Protein AF-A0A2P6W119-F1 (afdb_monomer_lite)

Radius of gyration: 15.21 Å; chains: 1; bounding box: 34×23×49 Å

Sequence (95 aa):
MSEHSLDEFDRKAKKFLENGNKQRLRNILREFALCEGYDNGMELDNPERIINLAGVNVEDIEDFTEYQVAKNMVKDRIKNEKRKEKKGVFQFLRS

Secondary structure (DSSP, 8-state):
-------HHHHHHHHHHHTT-HHHHHHHHHHHHHHHHHHTT---S-HHHHHHHTT--GGG--SHHHHHHHHHHHHHHHHHHHHHHHHHHHHHTT-

Structure (mmCIF, N/CA/C/O backbone):
data_AF-A0A2P6W119-F1
#
_entry.id   AF-A0A2P6W119-F1
#
loop_
_atom_site.group_PDB
_atom_site.id
_atom_site.type_symbol
_atom_site.label_atom_id
_atom_site.label_alt_id
_atom_site.label_comp_id
_atom_site.label_asym_id
_atom_site.label_entity_id
_atom_site.label_seq_id
_atom_site.pdbx_PDB_ins_code
_atom_site.Cartn_x
_atom_site.Cartn_y
_atom_site.Cartn_z
_atom_site.occupancy
_atom_site.B_iso_or_equiv
_atom_site.auth_seq_id
_atom_site.auth_comp_id
_atom_site.auth_asym_id
_atom_site.auth_atom_id
_atom_site.pdbx_PDB_model_num
ATOM 1 N N . MET A 1 1 ? 11.704 -4.329 22.280 1.00 37.81 1 MET A N 1
ATOM 2 C CA . MET A 1 1 ? 10.920 -4.555 21.050 1.00 37.81 1 MET A CA 1
ATOM 3 C C . MET A 1 1 ? 10.739 -3.196 20.415 1.00 37.81 1 MET A C 1
ATOM 5 O O . MET A 1 1 ? 10.133 -2.344 21.046 1.00 37.81 1 MET A O 1
ATOM 9 N N . SER A 1 2 ? 11.424 -2.938 19.303 1.00 37.19 2 SER A N 1
ATOM 10 C CA . SER A 1 2 ? 11.481 -1.609 18.690 1.00 37.19 2 SER A CA 1
ATOM 11 C C . SER A 1 2 ? 10.085 -1.175 18.269 1.00 37.19 2 SER A C 1
ATOM 13 O O . SER A 1 2 ? 9.431 -1.898 17.519 1.00 37.19 2 SER A O 1
ATOM 15 N N . GLU A 1 3 ? 9.646 -0.011 18.746 1.00 41.72 3 GLU A N 1
ATOM 16 C CA . GLU A 1 3 ? 8.525 0.718 18.166 1.00 41.72 3 GLU A CA 1
ATOM 17 C C . GLU A 1 3 ? 8.763 0.802 16.655 1.00 41.72 3 GLU A C 1
ATOM 19 O O . GLU A 1 3 ? 9.638 1.529 16.184 1.00 41.72 3 GLU A O 1
ATOM 24 N N . HIS A 1 4 ? 8.022 0.009 15.882 1.00 49.75 4 HIS A N 1
ATOM 25 C CA . HIS A 1 4 ? 7.860 0.263 14.463 1.00 49.75 4 HIS A CA 1
ATOM 26 C C . HIS A 1 4 ? 7.166 1.621 14.370 1.00 49.75 4 HIS A C 1
ATOM 28 O O . HIS A 1 4 ? 5.948 1.715 14.502 1.00 49.75 4 HIS A O 1
ATOM 34 N N . SER A 1 5 ? 7.963 2.686 14.262 1.00 63.53 5 SER A N 1
ATOM 35 C CA . SER A 1 5 ? 7.478 4.047 14.069 1.00 63.53 5 SER A CA 1
ATOM 36 C C . SER A 1 5 ? 6.528 4.024 12.883 1.00 63.53 5 SER A C 1
ATOM 38 O O . SER A 1 5 ? 6.980 3.843 11.754 1.00 63.53 5 SER A O 1
ATOM 40 N N . LEU A 1 6 ? 5.231 4.207 13.152 1.00 73.56 6 LEU A N 1
ATOM 41 C CA . LEU A 1 6 ? 4.214 4.413 12.125 1.00 73.56 6 LEU A CA 1
ATOM 42 C C . LEU A 1 6 ? 4.755 5.449 11.146 1.00 73.56 6 LEU A C 1
ATOM 44 O O . LEU A 1 6 ? 5.110 6.561 11.569 1.00 73.56 6 LEU A O 1
ATOM 48 N N . ASP A 1 7 ? 4.849 5.079 9.873 1.00 83.88 7 ASP A N 1
ATOM 49 C CA . ASP A 1 7 ? 5.254 6.036 8.857 1.00 83.88 7 ASP A CA 1
ATOM 50 C C . ASP A 1 7 ? 4.138 7.054 8.600 1.00 83.88 7 ASP A C 1
ATOM 52 O O . ASP A 1 7 ? 3.049 7.005 9.181 1.00 83.88 7 ASP A O 1
ATOM 56 N N . GLU A 1 8 ? 4.432 8.056 7.778 1.00 88.00 8 GLU A N 1
ATOM 57 C CA . GLU A 1 8 ? 3.494 9.145 7.528 1.00 88.00 8 GLU A CA 1
ATOM 58 C C . GLU A 1 8 ? 2.155 8.637 6.963 1.00 88.00 8 GLU A C 1
ATOM 60 O O . GLU A 1 8 ? 1.093 9.143 7.341 1.00 88.00 8 GLU A O 1
ATOM 65 N N . PHE A 1 9 ? 2.189 7.597 6.125 1.00 91.50 9 PHE A N 1
ATOM 66 C CA . PHE A 1 9 ? 0.995 6.987 5.546 1.00 91.50 9 PHE A CA 1
ATOM 67 C C . PHE A 1 9 ? 0.186 6.238 6.604 1.00 91.50 9 PHE A C 1
ATOM 69 O O . PHE A 1 9 ? -1.032 6.390 6.655 1.00 91.50 9 PHE A O 1
ATOM 76 N N . ASP A 1 10 ? 0.851 5.498 7.492 1.00 90.69 10 ASP A N 1
ATOM 77 C CA . ASP A 1 10 ? 0.202 4.795 8.601 1.00 90.69 10 ASP A CA 1
ATOM 78 C C . ASP A 1 10 ? -0.500 5.764 9.560 1.00 90.69 10 ASP A C 1
ATOM 80 O O . ASP A 1 10 ? -1.652 5.551 9.945 1.00 90.69 10 ASP A O 1
ATOM 84 N N . ARG A 1 11 ? 0.155 6.880 9.906 1.00 91.06 11 ARG A N 1
ATOM 85 C CA . ARG A 1 11 ? -0.436 7.914 10.775 1.00 91.06 11 ARG A CA 1
ATOM 86 C C . ARG A 1 11 ? -1.657 8.563 10.131 1.00 91.06 11 ARG A C 1
ATOM 88 O O . ARG A 1 11 ? -2.671 8.763 10.802 1.00 91.06 11 ARG A O 1
ATOM 95 N N . LYS A 1 12 ? -1.573 8.886 8.836 1.00 91.00 12 LYS A N 1
ATOM 96 C CA . LYS A 1 12 ? -2.700 9.446 8.078 1.00 91.00 12 LYS A CA 1
ATOM 97 C C . LYS A 1 12 ? -3.855 8.447 8.020 1.00 91.00 12 LYS A C 1
ATOM 99 O O . LYS A 1 12 ? -4.977 8.815 8.357 1.00 91.00 12 LYS A O 1
ATOM 104 N N . ALA A 1 13 ? -3.586 7.196 7.655 1.00 90.44 13 ALA A N 1
ATOM 105 C CA . ALA A 1 13 ? -4.608 6.166 7.513 1.00 90.44 13 ALA A CA 1
ATOM 106 C C . ALA A 1 13 ? -5.348 5.908 8.824 1.00 90.44 13 ALA A C 1
ATOM 108 O O . ALA A 1 13 ? -6.578 5.931 8.836 1.00 90.44 13 ALA A O 1
ATOM 109 N N . LYS A 1 14 ? -4.613 5.781 9.936 1.00 91.25 14 LYS A N 1
ATOM 110 C CA . LYS A 1 14 ? -5.204 5.630 11.269 1.00 91.25 14 LYS A CA 1
ATOM 111 C C . LYS A 1 14 ? -6.186 6.762 11.583 1.00 91.25 14 LYS A C 1
ATOM 113 O O . LYS A 1 14 ? -7.327 6.502 11.948 1.00 91.25 14 LYS A O 1
ATOM 118 N N . LYS A 1 15 ? -5.788 8.013 11.331 1.00 90.75 15 LYS A N 1
ATOM 119 C CA . LYS A 1 15 ? -6.656 9.179 11.538 1.00 90.75 15 LYS A CA 1
ATOM 120 C C . LYS A 1 15 ? -7.910 9.145 10.657 1.00 90.75 15 LYS A C 1
ATOM 122 O O . LYS A 1 15 ? -8.972 9.566 11.102 1.00 90.75 15 LYS A O 1
ATOM 127 N N . PHE A 1 16 ? -7.826 8.703 9.403 1.00 88.56 16 PHE A N 1
ATOM 128 C CA . PHE A 1 16 ? -9.005 8.665 8.527 1.00 88.56 16 PHE A CA 1
ATOM 129 C C . PHE A 1 16 ? -9.950 7.506 8.833 1.00 88.56 16 PHE A C 1
ATOM 131 O O . PHE A 1 16 ? -11.159 7.697 8.710 1.00 88.56 16 PHE A O 1
ATOM 138 N N . LEU A 1 17 ? -9.423 6.364 9.278 1.00 88.00 17 LEU A N 1
ATOM 139 C CA . LEU A 1 17 ? -10.218 5.243 9.783 1.00 88.00 17 LEU A CA 1
ATOM 140 C C . LEU A 1 17 ? -11.014 5.651 11.024 1.00 88.00 17 LEU A C 1
ATOM 142 O O . LEU A 1 17 ? -12.225 5.462 11.056 1.00 88.00 17 LEU A O 1
ATOM 146 N N . GLU A 1 18 ? -10.370 6.323 11.983 1.00 88.00 18 GLU A N 1
ATOM 147 C CA . GLU A 1 18 ? -11.035 6.860 13.181 1.00 88.00 18 GLU A CA 1
ATOM 148 C C . GLU A 1 18 ? -12.151 7.868 12.842 1.00 88.00 18 GLU A C 1
ATOM 150 O O . GLU A 1 18 ? -13.121 7.997 13.583 1.00 88.00 18 GLU A O 1
ATOM 155 N N . ASN A 1 19 ? -12.047 8.556 11.700 1.00 85.94 19 ASN A N 1
ATOM 156 C CA . ASN A 1 19 ? -13.042 9.520 11.218 1.00 85.94 19 ASN A CA 1
ATOM 157 C C . ASN A 1 19 ? -14.045 8.930 10.202 1.00 85.94 19 ASN A C 1
ATOM 159 O O . ASN A 1 19 ? -14.830 9.683 9.625 1.00 85.94 19 ASN A O 1
ATOM 163 N N . GLY A 1 20 ? -13.999 7.621 9.920 1.00 80.50 20 GLY A N 1
ATOM 164 C CA . GLY A 1 20 ? -14.891 6.950 8.964 1.00 80.50 20 GLY A CA 1
ATOM 165 C C . GLY A 1 20 ? -14.726 7.382 7.498 1.00 80.50 20 GLY A C 1
ATOM 166 O O . GLY A 1 20 ? -15.606 7.144 6.672 1.00 80.50 20 GLY A O 1
ATOM 167 N N . ASN A 1 21 ? -13.616 8.034 7.135 1.00 81.38 21 ASN A N 1
ATOM 168 C CA . ASN A 1 21 ? -13.431 8.620 5.805 1.00 81.38 21 ASN A CA 1
ATOM 169 C C . ASN A 1 21 ? -12.715 7.657 4.842 1.00 81.38 21 ASN A C 1
ATOM 171 O O . ASN A 1 21 ? -11.544 7.846 4.494 1.00 81.38 21 ASN A O 1
ATOM 175 N N . LYS A 1 22 ? -13.440 6.628 4.383 1.00 76.31 22 LYS A N 1
ATOM 176 C CA . LYS A 1 22 ? -12.904 5.576 3.497 1.00 76.31 22 LYS A CA 1
ATOM 177 C C . LYS A 1 22 ? -12.356 6.104 2.164 1.00 76.31 22 LYS A C 1
ATOM 179 O O . LYS A 1 22 ? -11.364 5.593 1.650 1.00 76.31 22 LYS A O 1
ATOM 184 N N . GLN A 1 23 ? -12.923 7.185 1.625 1.00 80.88 23 GLN A N 1
ATOM 185 C CA . GLN A 1 23 ? -12.446 7.780 0.370 1.00 80.88 23 GLN A CA 1
ATOM 186 C C . GLN A 1 23 ? -11.009 8.315 0.488 1.00 80.88 23 GLN A C 1
ATOM 188 O O . GLN A 1 23 ? -10.232 8.258 -0.466 1.00 80.88 23 GLN A O 1
ATOM 193 N N . ARG A 1 24 ? -10.620 8.798 1.674 1.00 87.94 24 ARG A N 1
ATOM 194 C CA . ARG A 1 24 ? -9.257 9.277 1.934 1.00 87.94 24 ARG A CA 1
ATOM 195 C C . ARG A 1 24 ? -8.247 8.138 2.065 1.00 87.94 24 ARG A C 1
ATOM 197 O O . ARG A 1 24 ? -7.096 8.345 1.693 1.00 87.94 24 ARG A O 1
ATOM 204 N N . LEU A 1 25 ? -8.665 6.942 2.493 1.00 89.31 25 LEU A N 1
ATOM 205 C CA . LEU A 1 25 ? -7.786 5.763 2.531 1.00 89.31 25 LEU A CA 1
ATOM 206 C C . LEU A 1 25 ? -7.310 5.361 1.139 1.00 89.31 25 LEU A C 1
ATOM 208 O O . LEU A 1 25 ? -6.135 5.041 0.963 1.00 89.31 25 LEU A O 1
ATOM 212 N N . ARG A 1 26 ? -8.189 5.460 0.133 1.00 90.25 26 ARG A N 1
ATOM 213 C CA . ARG A 1 26 ? -7.820 5.177 -1.261 1.00 90.25 26 ARG A CA 1
ATOM 214 C C . ARG A 1 26 ? -6.717 6.111 -1.735 1.00 90.25 26 ARG A C 1
ATOM 216 O O . ARG A 1 26 ? -5.727 5.654 -2.296 1.00 90.25 26 ARG A O 1
ATOM 223 N N . ASN A 1 27 ? -6.845 7.404 -1.451 1.00 92.12 27 ASN A N 1
ATOM 224 C CA . ASN A 1 27 ? -5.826 8.383 -1.826 1.00 92.12 27 ASN A CA 1
ATOM 225 C C . ASN A 1 27 ? -4.485 8.102 -1.140 1.00 92.12 27 ASN A C 1
ATOM 227 O O . ASN A 1 27 ? -3.451 8.169 -1.794 1.00 92.12 27 ASN A O 1
ATOM 231 N N . ILE A 1 28 ? -4.500 7.703 0.133 1.00 92.94 28 ILE A N 1
ATOM 232 C CA . ILE A 1 28 ? -3.276 7.362 0.868 1.00 92.94 28 ILE A CA 1
ATOM 233 C C . ILE A 1 28 ? -2.575 6.151 0.263 1.00 92.94 28 ILE A C 1
ATOM 235 O O . ILE A 1 28 ? -1.366 6.196 0.061 1.00 92.94 28 ILE A O 1
ATOM 239 N N . LEU A 1 29 ? -3.312 5.084 -0.057 1.00 92.38 29 LEU A N 1
ATOM 240 C CA . LEU A 1 29 ? -2.719 3.906 -0.694 1.00 92.38 29 LEU A CA 1
ATOM 241 C C . LEU A 1 29 ? -2.152 4.232 -2.079 1.00 92.38 29 LEU A C 1
ATOM 243 O O . LEU A 1 29 ? -1.109 3.693 -2.446 1.00 92.38 29 LEU A O 1
ATOM 247 N N . ARG A 1 30 ? -2.789 5.137 -2.832 1.00 94.38 30 ARG A N 1
ATOM 248 C CA . ARG A 1 30 ? -2.262 5.621 -4.117 1.00 94.38 30 ARG A CA 1
ATOM 249 C C . ARG A 1 30 ? -0.972 6.412 -3.946 1.00 94.38 30 ARG A C 1
ATOM 251 O O . ARG A 1 30 ? -0.019 6.148 -4.670 1.00 94.38 30 ARG A O 1
ATOM 258 N N . GLU A 1 31 ? -0.935 7.354 -3.005 1.00 94.19 31 GLU A N 1
ATOM 259 C CA . GLU A 1 31 ? 0.273 8.127 -2.687 1.00 94.19 31 GLU A CA 1
ATOM 260 C C . GLU A 1 31 ? 1.409 7.199 -2.240 1.00 94.19 31 GLU A C 1
ATOM 262 O O . GLU A 1 31 ? 2.519 7.289 -2.758 1.00 94.19 31 GLU A O 1
ATOM 267 N N . PHE A 1 32 ? 1.111 6.243 -1.357 1.00 95.00 32 PHE A N 1
ATOM 268 C CA . PHE A 1 32 ? 2.067 5.228 -0.923 1.00 95.00 32 PHE A CA 1
ATOM 269 C C . PHE A 1 32 ? 2.607 4.408 -2.100 1.00 95.00 32 PHE A C 1
ATOM 271 O O . PHE A 1 32 ? 3.818 4.229 -2.217 1.00 95.00 32 PHE A O 1
ATOM 278 N N . ALA A 1 33 ? 1.729 3.936 -2.991 1.00 94.44 33 ALA A N 1
ATOM 279 C CA . ALA A 1 33 ? 2.137 3.169 -4.161 1.00 94.44 33 ALA A CA 1
ATOM 280 C C . ALA A 1 33 ? 3.073 3.979 -5.070 1.00 94.44 33 ALA A C 1
ATOM 282 O O . ALA A 1 33 ? 4.082 3.441 -5.516 1.00 94.44 33 ALA A O 1
ATOM 283 N N . LEU A 1 34 ? 2.775 5.262 -5.311 1.00 94.81 34 LEU A N 1
ATOM 284 C CA . LEU A 1 34 ? 3.635 6.155 -6.095 1.00 94.81 34 LEU A CA 1
ATOM 285 C C . LEU A 1 34 ? 5.024 6.308 -5.465 1.00 94.81 34 LEU A C 1
ATOM 287 O O . LEU A 1 34 ? 6.024 6.144 -6.162 1.00 94.81 34 LEU A O 1
ATOM 291 N N . CYS A 1 35 ? 5.090 6.572 -4.156 1.00 93.00 35 CYS A N 1
ATOM 292 C CA . CYS A 1 35 ? 6.358 6.697 -3.437 1.00 93.00 35 CYS A CA 1
ATOM 293 C C . CYS A 1 35 ? 7.168 5.397 -3.481 1.00 93.00 35 CYS A C 1
ATOM 295 O O . CYS A 1 35 ? 8.332 5.415 -3.868 1.00 93.00 35 CYS A O 1
ATOM 297 N N . GLU A 1 36 ? 6.548 4.254 -3.175 1.00 93.50 36 GLU A N 1
ATOM 298 C CA . GLU A 1 36 ? 7.233 2.958 -3.244 1.00 93.50 36 GLU A CA 1
ATOM 299 C C . GLU A 1 36 ? 7.659 2.604 -4.671 1.00 93.50 36 GLU A C 1
ATOM 301 O O . GLU A 1 36 ? 8.707 1.988 -4.857 1.00 93.50 36 GLU A O 1
ATOM 306 N N . GLY A 1 37 ? 6.875 2.980 -5.685 1.00 92.06 37 GLY A N 1
ATOM 307 C CA . GLY A 1 37 ? 7.260 2.857 -7.089 1.00 92.06 37 GLY A CA 1
ATOM 308 C C . GLY A 1 37 ? 8.554 3.615 -7.363 1.00 92.06 37 GLY A C 1
ATOM 309 O O . GLY A 1 37 ? 9.539 3.009 -7.791 1.00 92.06 37 GLY A O 1
ATOM 310 N N . TYR A 1 38 ? 8.577 4.904 -7.023 1.00 91.31 38 TYR A N 1
ATOM 311 C CA . TYR A 1 38 ? 9.737 5.772 -7.209 1.00 91.31 38 TYR A CA 1
ATOM 312 C C . TYR A 1 38 ? 10.981 5.260 -6.468 1.00 91.31 38 TYR A C 1
ATOM 314 O O . TYR A 1 38 ? 12.048 5.142 -7.071 1.00 91.31 38 TYR A O 1
ATOM 322 N N . ASP A 1 39 ? 10.839 4.835 -5.210 1.00 90.62 39 ASP A N 1
ATOM 323 C CA . ASP A 1 39 ? 11.930 4.239 -4.421 1.00 90.62 39 ASP A CA 1
ATOM 324 C C . ASP A 1 39 ? 12.455 2.937 -5.045 1.00 90.62 39 ASP A C 1
ATOM 326 O O . ASP A 1 39 ? 13.623 2.556 -4.907 1.00 90.62 39 ASP A O 1
ATOM 330 N N . ASN A 1 40 ? 11.595 2.241 -5.786 1.00 88.06 40 ASN A N 1
ATOM 331 C CA . ASN A 1 40 ? 11.953 1.070 -6.564 1.00 88.06 40 ASN A CA 1
ATOM 332 C C . ASN A 1 40 ? 12.405 1.405 -7.996 1.00 88.06 40 ASN A C 1
ATOM 334 O O . ASN A 1 40 ? 12.691 0.472 -8.750 1.00 88.06 40 ASN A O 1
ATOM 338 N N . GLY A 1 41 ? 12.573 2.675 -8.361 1.00 88.19 41 GLY A N 1
ATOM 339 C CA . GLY A 1 41 ? 12.968 3.099 -9.706 1.00 88.19 41 GLY A CA 1
ATOM 340 C C . GLY A 1 41 ? 11.924 2.752 -10.768 1.00 88.19 41 GLY A C 1
ATOM 341 O O . GLY A 1 41 ? 12.288 2.479 -11.906 1.00 88.19 41 GLY A O 1
ATOM 342 N N . MET A 1 42 ? 10.654 2.684 -10.370 1.00 87.56 42 MET A N 1
ATOM 343 C CA . MET A 1 42 ? 9.510 2.436 -11.236 1.00 87.56 42 MET A CA 1
ATOM 344 C C . MET A 1 42 ? 8.617 3.671 -11.257 1.00 87.56 42 MET A C 1
ATOM 346 O O . MET A 1 42 ? 8.106 4.096 -10.221 1.00 87.56 42 MET A O 1
ATOM 350 N N . GLU A 1 43 ? 8.369 4.211 -12.442 1.00 88.25 43 GLU A N 1
ATOM 351 C CA . GLU A 1 43 ? 7.334 5.222 -12.620 1.00 88.25 43 GLU A CA 1
ATOM 352 C C . GLU A 1 43 ? 5.983 4.517 -12.776 1.00 88.25 43 GLU A C 1
ATOM 354 O O . GLU A 1 43 ? 5.784 3.692 -13.668 1.00 88.25 43 GLU A O 1
ATOM 359 N N . LEU A 1 44 ? 5.067 4.762 -11.837 1.00 87.75 44 LEU A N 1
ATOM 360 C CA . LEU A 1 44 ? 3.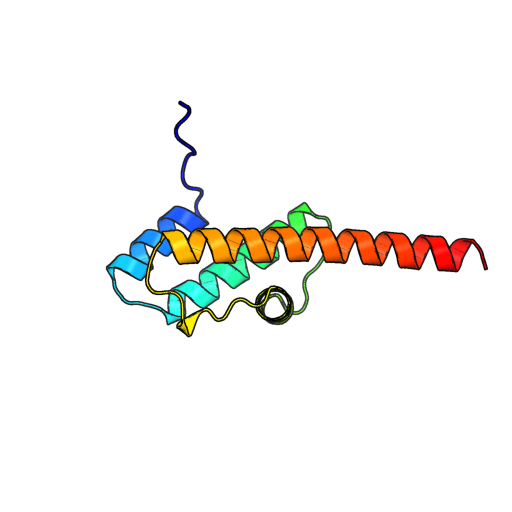737 4.164 -11.866 1.00 87.75 44 LEU A CA 1
ATOM 361 C C . LEU A 1 44 ? 2.748 5.135 -12.515 1.00 87.75 44 LEU A C 1
ATOM 363 O O . LEU A 1 44 ? 2.154 5.959 -11.823 1.00 87.75 44 LEU A O 1
ATOM 367 N N . ASP A 1 45 ? 2.497 4.971 -13.815 1.00 85.06 45 ASP A N 1
ATOM 368 C CA . ASP A 1 45 ? 1.494 5.766 -14.549 1.00 85.06 45 ASP A CA 1
ATOM 369 C C . ASP A 1 45 ? 0.087 5.648 -13.942 1.00 85.06 45 ASP A C 1
ATOM 371 O O . ASP A 1 45 ? -0.724 6.574 -13.978 1.00 85.06 45 ASP A O 1
ATOM 375 N N . ASN A 1 46 ? -0.225 4.473 -13.388 1.00 89.12 46 ASN A N 1
ATOM 376 C CA . ASN A 1 46 ? -1.510 4.192 -12.765 1.00 89.12 46 ASN A CA 1
ATOM 377 C C . ASN A 1 46 ? -1.330 3.403 -11.454 1.00 89.12 46 ASN A C 1
ATOM 379 O O . ASN A 1 46 ? -1.355 2.166 -11.473 1.00 89.12 46 ASN A O 1
ATOM 383 N N . PRO A 1 47 ? -1.183 4.083 -10.301 1.00 91.25 47 PRO A N 1
ATOM 384 C CA . PRO A 1 47 ? -1.045 3.419 -9.004 1.00 91.25 47 PRO A CA 1
ATOM 385 C C . PRO A 1 47 ? -2.292 2.609 -8.619 1.00 91.25 47 PRO A C 1
ATOM 387 O O . PRO A 1 47 ? -2.166 1.569 -7.977 1.00 91.25 47 PRO A O 1
ATOM 390 N N . GLU A 1 48 ? -3.486 3.011 -9.075 1.00 92.50 48 GLU A N 1
ATOM 391 C CA . GLU A 1 48 ? -4.736 2.272 -8.832 1.00 92.50 48 GLU A CA 1
ATOM 392 C C . GLU A 1 48 ? -4.665 0.860 -9.423 1.00 92.50 48 GLU A C 1
ATOM 394 O O . GLU A 1 48 ? -5.093 -0.117 -8.812 1.00 92.50 48 GLU A O 1
ATOM 399 N N . ARG A 1 49 ? -4.056 0.728 -10.608 1.00 91.69 49 ARG A N 1
ATOM 400 C CA . ARG A 1 49 ? -3.859 -0.574 -11.247 1.00 91.69 49 ARG A CA 1
ATOM 401 C C . ARG A 1 49 ? -3.004 -1.496 -10.381 1.00 91.69 49 ARG A C 1
ATOM 403 O O . ARG A 1 49 ? -3.303 -2.682 -10.307 1.00 91.69 49 ARG A O 1
ATOM 410 N N . ILE A 1 50 ? -1.962 -0.980 -9.732 1.00 92.62 50 ILE A N 1
ATOM 411 C CA . ILE A 1 50 ? -1.110 -1.781 -8.844 1.00 92.62 50 ILE A CA 1
ATOM 412 C C . ILE A 1 50 ? -1.878 -2.226 -7.602 1.00 92.62 50 ILE A C 1
ATOM 414 O O . ILE A 1 50 ? -1.775 -3.391 -7.227 1.00 92.62 50 ILE A O 1
ATOM 418 N N . ILE A 1 51 ? -2.677 -1.336 -7.013 1.00 93.19 51 ILE A N 1
ATOM 419 C CA . ILE A 1 51 ? -3.530 -1.645 -5.859 1.00 93.19 51 ILE A CA 1
ATOM 420 C C . ILE A 1 51 ? -4.520 -2.765 -6.212 1.00 93.19 51 ILE A C 1
ATOM 422 O O . ILE A 1 51 ? -4.580 -3.783 -5.524 1.00 93.19 51 ILE A O 1
ATOM 426 N N . ASN A 1 52 ? -5.195 -2.648 -7.357 1.00 93.19 52 ASN A N 1
ATOM 427 C CA . ASN A 1 52 ? -6.119 -3.673 -7.845 1.00 93.19 52 ASN A CA 1
ATOM 428 C C . ASN A 1 52 ? -5.405 -4.999 -8.161 1.00 93.19 52 ASN A C 1
ATOM 430 O O . ASN A 1 52 ? -5.899 -6.071 -7.825 1.00 93.19 52 ASN A O 1
ATOM 434 N N . LEU A 1 53 ? -4.212 -4.953 -8.767 1.00 92.81 53 LEU A N 1
ATOM 435 C CA . LEU A 1 53 ? -3.395 -6.145 -9.044 1.00 92.81 53 LEU A CA 1
ATOM 436 C C . LEU A 1 53 ? -2.819 -6.800 -7.783 1.00 92.81 53 LEU A C 1
ATOM 438 O O . LEU A 1 53 ? -2.428 -7.970 -7.831 1.00 92.81 53 LEU A O 1
ATOM 442 N N . ALA A 1 54 ? -2.724 -6.052 -6.685 1.00 92.12 54 ALA A N 1
ATOM 443 C CA . ALA A 1 54 ? -2.410 -6.584 -5.368 1.00 92.12 54 ALA A CA 1
ATOM 444 C C . ALA A 1 54 ? -3.625 -7.273 -4.721 1.00 92.12 54 ALA A C 1
ATOM 446 O O . ALA A 1 54 ? -3.450 -7.944 -3.713 1.00 92.12 54 ALA A O 1
ATOM 447 N N . GLY A 1 55 ? -4.825 -7.155 -5.305 1.00 92.62 55 GLY A N 1
ATOM 448 C CA . GLY A 1 55 ? -6.061 -7.722 -4.762 1.00 92.62 55 GLY A CA 1
ATOM 449 C C . GLY A 1 55 ? -6.646 -6.905 -3.612 1.00 92.62 55 GLY A C 1
ATOM 450 O O . GLY A 1 55 ? -7.419 -7.436 -2.823 1.00 92.62 55 GLY A O 1
ATOM 451 N N . VAL A 1 56 ? -6.261 -5.634 -3.490 1.00 92.88 56 VAL A N 1
ATOM 452 C CA . VAL A 1 56 ? -6.748 -4.751 -2.430 1.00 92.88 56 VAL A CA 1
ATOM 453 C C . VAL A 1 56 ? -8.016 -4.049 -2.900 1.00 92.88 56 VAL A C 1
ATOM 455 O O . VAL A 1 56 ? -7.964 -3.234 -3.821 1.00 92.88 56 VAL A O 1
ATOM 458 N N . ASN A 1 57 ? -9.135 -4.312 -2.226 1.00 91.25 57 ASN A N 1
ATOM 459 C CA . ASN A 1 57 ? -10.334 -3.489 -2.331 1.00 91.25 57 ASN A CA 1
ATOM 460 C C . ASN A 1 57 ? -10.393 -2.520 -1.145 1.00 91.25 57 ASN A C 1
ATOM 462 O O . ASN A 1 57 ? -10.635 -2.916 -0.011 1.00 91.25 57 ASN A O 1
ATOM 466 N N . VAL A 1 58 ? -10.158 -1.233 -1.403 1.00 86.88 58 VAL A N 1
ATOM 467 C CA . VAL A 1 58 ? -10.068 -0.219 -0.338 1.00 86.88 58 VAL A CA 1
ATOM 468 C C . VAL A 1 58 ? -11.404 0.013 0.375 1.00 86.88 58 VAL A C 1
ATOM 470 O O . VAL A 1 58 ? -11.422 0.468 1.515 1.00 86.88 58 VAL A O 1
ATOM 473 N N . GLU A 1 59 ? -12.526 -0.276 -0.284 1.00 87.38 59 GLU A N 1
ATOM 474 C CA . GLU A 1 59 ? -13.858 -0.105 0.312 1.00 87.38 59 GLU A CA 1
ATOM 475 C C . GLU A 1 59 ? -14.127 -1.125 1.429 1.00 87.38 59 GLU A C 1
ATOM 477 O O . GLU A 1 59 ? -14.834 -0.803 2.393 1.00 87.38 59 GLU A O 1
ATOM 482 N N . ASP A 1 60 ? -13.471 -2.285 1.341 1.00 89.94 60 ASP A N 1
ATOM 483 C CA . ASP A 1 60 ? -13.573 -3.397 2.291 1.00 89.94 60 ASP A CA 1
ATOM 484 C C . ASP A 1 60 ? -12.654 -3.219 3.507 1.00 89.94 60 ASP A C 1
ATOM 486 O O . ASP A 1 60 ? -12.719 -4.014 4.430 1.00 89.94 60 ASP A O 1
ATOM 490 N N . ILE A 1 61 ? -11.811 -2.179 3.533 1.00 89.88 61 ILE A N 1
ATOM 491 C CA . ILE A 1 61 ? -10.948 -1.888 4.682 1.00 89.88 61 ILE A CA 1
ATOM 492 C C . ILE A 1 61 ? -11.788 -1.221 5.778 1.00 89.88 61 ILE A C 1
ATOM 494 O O . ILE A 1 61 ? -12.305 -0.108 5.606 1.00 89.88 61 ILE A O 1
ATOM 498 N N . GLU A 1 62 ? -11.903 -1.893 6.915 1.00 88.31 62 GLU A N 1
ATOM 499 C CA . GLU A 1 62 ? -12.667 -1.469 8.087 1.00 88.31 62 GLU A CA 1
ATOM 500 C C . GLU A 1 62 ? -11.769 -1.000 9.230 1.00 88.31 62 GLU A C 1
ATOM 502 O O . GLU A 1 62 ? -12.147 -0.085 9.967 1.00 88.31 62 GLU A O 1
ATOM 507 N N . ASP A 1 63 ? -10.564 -1.562 9.351 1.00 91.00 63 ASP A N 1
ATOM 508 C CA . ASP A 1 63 ? -9.644 -1.227 10.433 1.00 91.00 63 ASP A CA 1
ATOM 509 C C . ASP A 1 63 ? -8.189 -0.984 9.994 1.00 91.00 63 ASP A C 1
ATOM 511 O O . ASP A 1 63 ? -7.789 -1.099 8.832 1.00 91.00 63 ASP A O 1
ATOM 515 N N . PHE A 1 64 ? -7.377 -0.554 10.963 1.00 91.31 64 PHE A N 1
ATOM 516 C CA . PHE A 1 64 ? -5.984 -0.194 10.723 1.00 91.31 64 PHE A CA 1
ATOM 517 C C . PHE A 1 64 ? -5.102 -1.407 10.402 1.00 91.31 64 PHE A C 1
ATOM 519 O O . PHE A 1 64 ? -4.146 -1.282 9.636 1.00 91.31 64 PHE A O 1
ATOM 526 N N . THR A 1 65 ? -5.424 -2.577 10.947 1.00 92.81 65 THR A N 1
ATOM 527 C CA . THR A 1 65 ? -4.700 -3.821 10.670 1.00 92.81 65 THR A CA 1
ATOM 528 C C . THR A 1 65 ? -4.899 -4.220 9.214 1.00 92.81 65 THR A C 1
ATOM 530 O O . THR A 1 65 ? -3.926 -4.500 8.512 1.00 92.81 65 THR A O 1
ATOM 533 N N . GLU A 1 66 ? -6.137 -4.170 8.727 1.00 93.25 66 GLU A N 1
ATOM 534 C CA . GLU A 1 66 ? -6.472 -4.436 7.326 1.00 93.25 66 GLU A CA 1
ATOM 535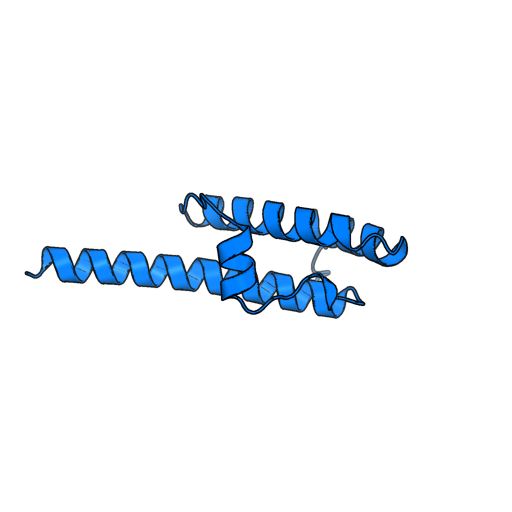 C C . GLU A 1 66 ? -5.789 -3.447 6.382 1.00 93.25 66 GLU A C 1
ATOM 537 O O . GLU A 1 66 ? -5.230 -3.845 5.357 1.00 93.25 66 GLU A O 1
ATOM 542 N N . TYR A 1 67 ? -5.732 -2.168 6.763 1.00 93.75 67 TYR A N 1
ATOM 543 C CA . TYR A 1 67 ? -4.955 -1.173 6.029 1.00 93.75 67 TYR A CA 1
ATOM 544 C C . TYR A 1 67 ? -3.464 -1.545 5.947 1.00 93.75 67 TYR A C 1
ATOM 546 O O . TYR A 1 67 ? -2.866 -1.462 4.870 1.00 93.75 67 TYR A O 1
ATOM 554 N N . GLN A 1 68 ? -2.847 -1.984 7.049 1.00 93.75 68 GLN A N 1
ATOM 555 C CA . GLN A 1 68 ? -1.439 -2.394 7.043 1.00 93.75 68 GLN A CA 1
ATOM 556 C C . GLN A 1 68 ? -1.200 -3.628 6.166 1.00 93.75 68 GLN A C 1
ATOM 558 O O . GLN A 1 68 ? -0.197 -3.691 5.448 1.00 93.75 68 GLN A O 1
ATOM 563 N N . VAL A 1 69 ? -2.124 -4.591 6.182 1.00 94.75 69 VAL A N 1
ATOM 564 C CA . VAL A 1 69 ? -2.080 -5.758 5.290 1.00 94.75 69 VAL A CA 1
ATOM 565 C C . VAL A 1 69 ? -2.157 -5.307 3.832 1.00 94.75 69 VAL A C 1
ATOM 567 O O . VAL A 1 69 ? -1.269 -5.642 3.046 1.00 94.75 69 VAL A O 1
ATOM 570 N N . ALA A 1 70 ? -3.142 -4.478 3.486 1.00 94.69 70 ALA A N 1
ATOM 571 C CA . ALA A 1 70 ? -3.311 -3.931 2.144 1.00 94.69 70 ALA A CA 1
ATOM 572 C C . ALA A 1 70 ? -2.053 -3.197 1.654 1.00 94.69 70 ALA A C 1
ATOM 574 O O . ALA A 1 70 ? -1.561 -3.436 0.549 1.00 94.69 70 ALA A O 1
ATOM 575 N N . LYS A 1 71 ? -1.473 -2.348 2.502 1.00 94.88 71 LYS A N 1
ATOM 576 C CA . LYS A 1 71 ? -0.235 -1.620 2.217 1.00 94.88 71 LYS A CA 1
ATOM 577 C C . LYS A 1 71 ? 0.940 -2.561 1.924 1.00 94.88 71 LYS A C 1
ATOM 579 O O . LYS A 1 71 ? 1.670 -2.357 0.952 1.00 94.88 71 LYS A O 1
ATOM 584 N N . ASN A 1 72 ? 1.106 -3.620 2.714 1.00 94.81 72 ASN A N 1
ATOM 585 C CA . ASN A 1 72 ? 2.152 -4.618 2.481 1.00 94.81 72 ASN A CA 1
ATOM 586 C C . ASN A 1 72 ? 1.931 -5.395 1.175 1.00 94.81 72 ASN A C 1
ATOM 588 O O . ASN A 1 72 ? 2.882 -5.596 0.420 1.00 94.81 72 ASN A O 1
ATOM 592 N N . MET A 1 73 ? 0.684 -5.754 0.853 1.00 95.38 73 MET A N 1
ATOM 593 C CA . MET A 1 73 ? 0.345 -6.407 -0.417 1.00 95.38 73 MET A CA 1
ATOM 594 C C . MET A 1 73 ? 0.705 -5.527 -1.622 1.00 95.38 73 MET A C 1
ATOM 596 O O . MET A 1 73 ? 1.293 -6.011 -2.591 1.00 95.38 73 MET A O 1
ATOM 600 N N . VAL A 1 74 ? 0.413 -4.224 -1.550 1.00 94.88 74 VAL A N 1
ATOM 601 C CA . VAL A 1 74 ? 0.799 -3.245 -2.582 1.00 94.88 74 VAL A CA 1
ATOM 602 C C . VAL A 1 74 ? 2.318 -3.186 -2.735 1.00 94.88 74 VAL A C 1
ATOM 604 O O . VAL A 1 74 ? 2.832 -3.303 -3.849 1.00 94.88 74 VAL A O 1
ATOM 607 N N . LYS A 1 75 ? 3.050 -3.072 -1.623 1.00 94.69 75 LYS A N 1
ATOM 608 C CA . LYS A 1 75 ? 4.519 -3.039 -1.617 1.00 94.69 75 LYS A CA 1
ATOM 609 C C . LYS A 1 75 ? 5.127 -4.280 -2.266 1.00 94.69 75 LYS A C 1
ATOM 611 O O . LYS A 1 75 ? 6.031 -4.181 -3.101 1.00 94.69 75 LYS A O 1
ATOM 616 N N . ASP A 1 76 ? 4.624 -5.455 -1.911 1.00 94.50 76 ASP A N 1
ATOM 617 C CA . ASP A 1 76 ? 5.089 -6.714 -2.484 1.00 94.50 76 ASP A CA 1
ATOM 618 C C . ASP A 1 76 ? 4.743 -6.819 -3.966 1.00 94.50 76 ASP A C 1
ATOM 620 O O . ASP A 1 76 ? 5.553 -7.311 -4.762 1.00 94.50 76 ASP A O 1
ATOM 624 N N . ARG A 1 77 ? 3.584 -6.291 -4.378 1.00 94.12 77 ARG A N 1
ATOM 625 C CA . ARG A 1 77 ? 3.223 -6.250 -5.791 1.00 94.12 77 ARG A CA 1
ATOM 626 C C . ARG A 1 77 ? 4.182 -5.385 -6.601 1.00 94.12 77 ARG A C 1
ATOM 628 O O . ARG A 1 77 ? 4.645 -5.854 -7.639 1.00 94.12 77 ARG A O 1
ATOM 635 N N . ILE A 1 78 ? 4.533 -4.193 -6.119 1.00 92.44 78 ILE A N 1
ATOM 636 C CA . ILE A 1 78 ? 5.505 -3.297 -6.773 1.00 92.44 78 ILE A CA 1
ATOM 637 C C . ILE A 1 78 ? 6.853 -4.005 -6.943 1.00 92.44 78 ILE A C 1
ATOM 639 O O . ILE A 1 78 ? 7.392 -4.086 -8.049 1.00 92.44 78 ILE A O 1
ATOM 643 N N . LYS A 1 79 ? 7.369 -4.621 -5.874 1.00 91.44 79 L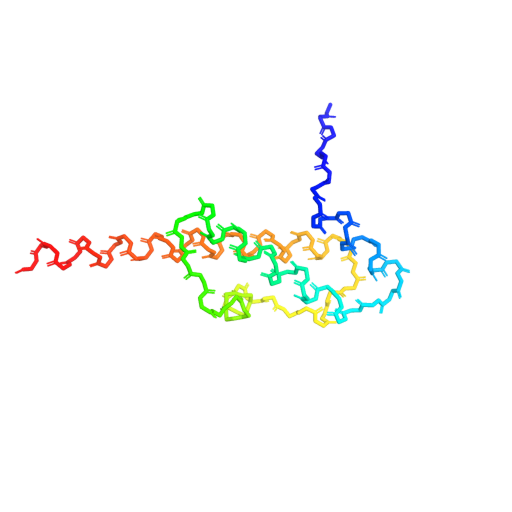YS A N 1
ATOM 644 C CA . LYS A 1 79 ? 8.627 -5.387 -5.930 1.00 91.44 79 LYS A CA 1
ATOM 645 C C . LYS A 1 79 ? 8.570 -6.532 -6.941 1.00 91.44 79 LYS A C 1
ATOM 647 O O . LYS A 1 79 ? 9.566 -6.818 -7.612 1.00 91.44 79 LYS A O 1
ATOM 652 N N . ASN A 1 80 ? 7.430 -7.210 -7.041 1.00 90.81 80 ASN A N 1
ATOM 653 C CA . ASN A 1 80 ? 7.237 -8.303 -7.986 1.00 90.81 80 ASN A CA 1
ATOM 654 C C . ASN A 1 80 ? 7.169 -7.815 -9.437 1.00 90.81 80 ASN A C 1
ATOM 656 O O . ASN A 1 80 ? 7.762 -8.459 -10.304 1.00 90.81 80 ASN A O 1
ATOM 660 N N . GLU A 1 81 ? 6.520 -6.683 -9.710 1.00 87.19 81 GLU A N 1
ATOM 661 C CA . GLU A 1 81 ? 6.508 -6.084 -11.051 1.00 87.19 81 GLU A CA 1
ATOM 662 C C . GLU A 1 81 ? 7.918 -5.662 -11.493 1.00 87.19 81 GLU A C 1
ATOM 664 O O . GLU A 1 81 ? 8.361 -6.079 -12.564 1.00 87.19 81 GLU A O 1
ATOM 669 N N . LYS A 1 82 ? 8.707 -5.021 -10.618 1.00 84.69 82 LYS A N 1
ATOM 670 C CA . LYS A 1 82 ? 10.128 -4.715 -10.891 1.00 84.69 82 LYS A CA 1
ATOM 671 C C . LYS A 1 82 ? 10.934 -5.948 -11.301 1.00 84.69 82 LYS A C 1
ATOM 673 O O . LYS A 1 82 ? 11.801 -5.906 -12.175 1.00 84.69 82 LYS A O 1
ATOM 678 N N . ARG A 1 83 ? 10.696 -7.080 -10.631 1.00 84.19 83 ARG A N 1
ATOM 679 C CA . ARG A 1 83 ? 11.389 -8.345 -10.932 1.00 84.19 83 ARG A CA 1
ATOM 680 C C . ARG A 1 83 ? 10.985 -8.906 -12.294 1.00 84.19 83 ARG A C 1
ATOM 682 O O . ARG A 1 83 ? 11.837 -9.488 -12.964 1.00 84.19 83 ARG A O 1
ATOM 689 N N . LYS A 1 84 ? 9.720 -8.764 -12.698 1.00 81.94 84 LYS A N 1
ATOM 690 C CA . LYS A 1 84 ? 9.242 -9.202 -14.019 1.00 81.94 84 LYS A CA 1
ATOM 691 C C . LYS A 1 84 ? 9.854 -8.370 -15.138 1.00 81.94 84 LYS A C 1
ATOM 693 O O . LYS A 1 84 ? 10.326 -8.952 -16.109 1.00 81.94 84 LYS A O 1
ATOM 698 N N . GLU A 1 85 ? 9.921 -7.054 -14.962 1.00 75.38 85 GLU A N 1
ATOM 699 C CA . GLU A 1 85 ? 10.553 -6.147 -15.922 1.00 75.38 85 GLU A CA 1
ATOM 700 C C . GLU A 1 85 ? 12.015 -6.539 -16.172 1.00 75.38 85 GLU A C 1
ATOM 702 O O . GLU A 1 85 ? 12.416 -6.786 -17.310 1.00 75.38 85 GLU A O 1
ATOM 707 N N . LYS A 1 86 ? 12.785 -6.762 -15.097 1.00 71.38 86 LYS A N 1
ATOM 708 C CA . LYS A 1 86 ? 14.166 -7.260 -15.205 1.00 71.38 86 LYS A CA 1
ATOM 709 C C . LYS A 1 86 ? 14.259 -8.579 -15.977 1.00 71.38 86 LYS A C 1
ATOM 711 O O . LYS A 1 86 ? 15.154 -8.736 -16.800 1.00 71.38 86 LYS A O 1
ATOM 716 N N . LYS A 1 87 ? 13.354 -9.535 -15.736 1.00 70.25 87 LYS A N 1
ATOM 717 C CA . LYS A 1 87 ? 13.356 -10.826 -16.449 1.00 70.25 87 LYS A CA 1
ATOM 718 C C . LYS A 1 87 ? 13.063 -10.671 -17.945 1.00 70.25 87 LYS A C 1
ATOM 720 O O . LYS A 1 87 ? 13.722 -11.334 -18.741 1.00 70.25 87 LYS A O 1
ATOM 725 N N . GLY A 1 88 ? 12.128 -9.797 -18.321 1.00 62.97 88 GLY A N 1
ATOM 726 C CA . GLY A 1 88 ? 11.803 -9.519 -19.724 1.00 62.97 88 GLY A CA 1
ATOM 727 C C . GLY A 1 88 ? 12.985 -8.918 -20.489 1.00 62.97 88 GLY A C 1
ATOM 728 O O . GLY A 1 88 ? 13.320 -9.392 -21.573 1.00 62.97 88 GLY A O 1
ATOM 729 N N . VAL A 1 89 ? 13.689 -7.957 -19.880 1.00 63.03 89 VAL A N 1
ATOM 730 C CA . VAL A 1 89 ? 14.905 -7.356 -20.459 1.00 63.03 89 VAL A CA 1
ATOM 731 C C . VAL A 1 89 ? 16.005 -8.405 -20.667 1.00 63.03 89 VAL A C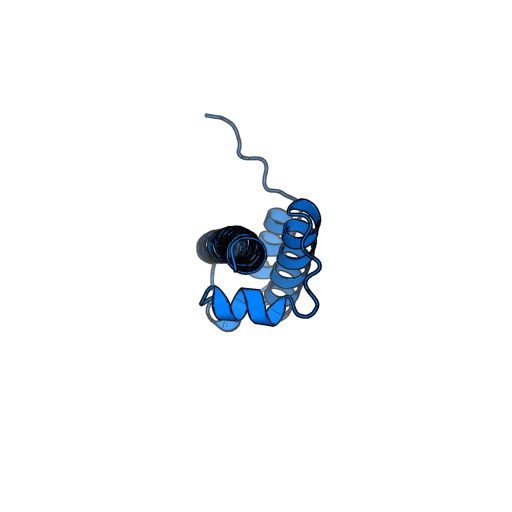 1
ATOM 733 O O . VAL A 1 89 ? 16.620 -8.462 -21.730 1.00 63.03 89 VAL A O 1
ATOM 736 N N . PHE A 1 90 ? 16.226 -9.287 -19.687 1.00 61.34 90 PHE A N 1
ATOM 737 C CA . PHE A 1 90 ? 17.223 -10.359 -19.802 1.00 61.34 90 PHE A CA 1
ATOM 738 C C . PHE A 1 90 ? 16.898 -11.390 -20.894 1.00 61.34 90 PHE A C 1
ATOM 740 O O . PHE A 1 90 ? 17.820 -11.962 -21.474 1.00 61.34 90 PHE A O 1
ATOM 747 N N . GLN A 1 91 ? 15.618 -11.649 -21.172 1.00 58.19 91 GLN A N 1
ATOM 748 C CA . GLN A 1 91 ? 15.203 -12.566 -22.236 1.00 58.19 91 GLN A CA 1
ATOM 749 C C . GLN A 1 91 ? 15.390 -11.945 -23.628 1.00 58.19 91 GLN A C 1
ATOM 751 O O . GLN A 1 91 ? 15.828 -12.638 -24.545 1.00 58.19 91 GLN A O 1
ATOM 756 N N . PHE A 1 92 ? 15.138 -10.639 -23.764 1.00 58.94 92 PHE A N 1
ATOM 757 C CA . PHE A 1 92 ? 15.369 -9.899 -25.006 1.00 58.94 92 PHE A CA 1
ATOM 758 C C . PHE A 1 92 ? 16.857 -9.841 -25.384 1.00 58.94 92 PHE A C 1
ATOM 760 O O . PHE A 1 92 ? 17.199 -10.094 -26.528 1.00 58.94 92 PHE A O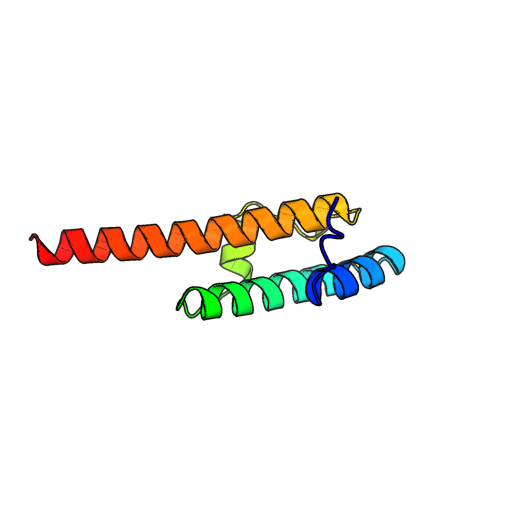 1
ATOM 767 N N . LEU A 1 93 ? 17.757 -9.601 -24.424 1.00 58.94 93 LEU A N 1
ATOM 768 C CA . LEU A 1 93 ? 19.208 -9.532 -24.678 1.00 58.94 93 LEU A CA 1
ATOM 769 C C . LEU A 1 93 ? 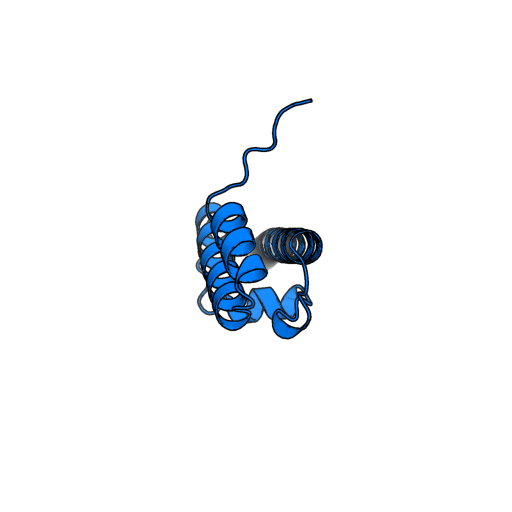19.871 -10.885 -25.003 1.00 58.94 93 LEU A C 1
ATOM 771 O O . LEU A 1 93 ? 21.041 -10.917 -25.377 1.00 58.94 93 LEU A O 1
ATOM 775 N N . ARG A 1 94 ? 19.168 -12.004 -24.794 1.00 57.34 94 ARG A N 1
ATOM 776 C CA . ARG A 1 94 ? 19.655 -13.362 -25.096 1.00 57.34 94 ARG A CA 1
ATOM 777 C C . ARG A 1 94 ? 19.117 -13.933 -26.412 1.00 57.34 94 ARG A C 1
ATOM 779 O O . ARG A 1 94 ? 19.503 -15.051 -26.750 1.00 57.34 94 ARG A O 1
ATOM 786 N N . SER A 1 95 ? 18.216 -13.217 -27.084 1.00 52.44 95 SER A N 1
ATOM 787 C CA . SER A 1 95 ? 17.646 -13.588 -28.388 1.00 52.44 95 SER A CA 1
ATOM 788 C C . SER A 1 95 ? 18.390 -12.866 -29.503 1.00 52.44 95 SER A C 1
ATOM 790 O O . SER A 1 95 ? 18.544 -13.480 -30.578 1.00 52.44 95 SER A O 1
#

pLDDT: mean 84.67, std 13.6, range [37.19, 95.38]

Foldseek 3Di:
DDPPPQDPLLVQLQVCLVVVNLVVLLVSLLVLLCVLCVVLVHHDPDLVVLLVVLVDDSVPDNDSVSSVVSSVSSNVSSVVVSVVVVVVVVVVVVD